Protein AF-A0A349CZF2-F1 (afdb_monomer_lite)

Radius of gyration: 17.77 Å; chains: 1; bounding box: 44×45×37 Å

pLDDT: mean 80.53, std 14.42, range [50.72, 93.56]

Secondary structure (DSSP, 8-state):
-----PPP------PPP---SPP-TTSTTTS-HHHHHHHHHHHHHHHHHHHHHHHHHHHT-

Foldseek 3Di:
DDDDDDDDPPPQPQQDDDDPDDDDPPVCVQVPPVNRSVVSVVCSVCVVVVVVVVVVVVVVD

Structure (mmCIF, N/CA/C/O backbone):
data_AF-A0A349CZF2-F1
#
_entry.id   AF-A0A349CZF2-F1
#
loop_
_atom_site.group_PDB
_atom_site.id
_atom_site.type_symbol
_atom_site.label_atom_id
_atom_site.label_alt_id
_atom_site.label_comp_id
_atom_site.label_asym_id
_atom_si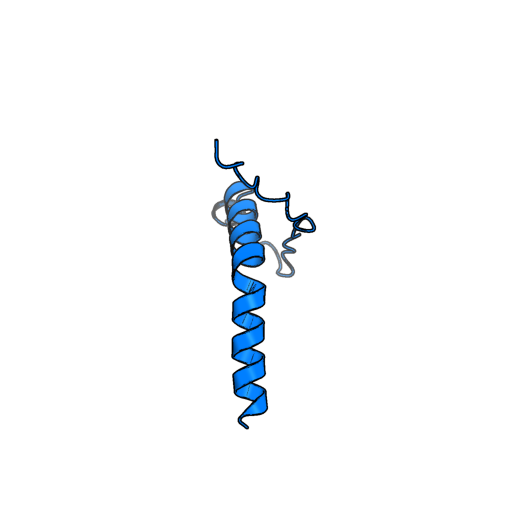te.label_entity_id
_atom_site.label_seq_id
_atom_site.pdbx_PDB_ins_code
_atom_site.Cartn_x
_atom_site.Cartn_y
_atom_site.Cartn_z
_atom_site.occupancy
_atom_site.B_iso_or_equiv
_atom_site.auth_seq_id
_atom_site.auth_comp_id
_atom_site.auth_asym_id
_atom_site.auth_atom_id
_atom_site.pdbx_PDB_model_num
ATOM 1 N N . MET A 1 1 ? 34.724 29.191 -6.150 1.00 50.78 1 MET A N 1
ATOM 2 C CA . MET A 1 1 ? 33.321 28.982 -5.733 1.00 50.78 1 MET A CA 1
ATOM 3 C C . MET A 1 1 ? 32.675 27.966 -6.675 1.00 50.78 1 MET A C 1
ATOM 5 O O . MET A 1 1 ? 32.303 28.373 -7.767 1.00 50.78 1 MET A O 1
ATOM 9 N N . PRO A 1 2 ? 32.598 26.661 -6.356 1.00 51.16 2 PRO A N 1
ATOM 10 C CA . PRO A 1 2 ? 31.831 25.725 -7.172 1.00 51.16 2 PRO A CA 1
ATOM 11 C C . PRO A 1 2 ? 30.360 25.739 -6.730 1.00 51.16 2 PRO A C 1
ATOM 13 O O . PRO A 1 2 ? 30.055 25.631 -5.541 1.00 51.16 2 PRO A O 1
ATOM 16 N N . ALA A 1 3 ? 29.457 25.928 -7.691 1.00 55.59 3 ALA A N 1
ATOM 17 C CA . ALA A 1 3 ? 28.017 25.943 -7.474 1.00 55.59 3 ALA A CA 1
ATOM 18 C C . ALA A 1 3 ? 27.538 24.569 -6.980 1.00 55.59 3 ALA A C 1
ATOM 20 O O . ALA A 1 3 ? 27.820 23.543 -7.598 1.00 55.59 3 ALA A O 1
ATOM 21 N N . ARG A 1 4 ? 26.811 24.551 -5.857 1.00 53.47 4 ARG A N 1
ATOM 22 C CA . ARG A 1 4 ? 26.093 23.361 -5.391 1.00 53.47 4 ARG A CA 1
ATOM 23 C C . ARG A 1 4 ? 24.900 23.152 -6.313 1.00 53.47 4 ARG A C 1
ATOM 25 O O . ARG A 1 4 ? 23.948 23.925 -6.267 1.00 53.47 4 ARG A O 1
ATOM 32 N N . THR A 1 5 ? 24.947 22.115 -7.136 1.00 61.16 5 THR A N 1
ATOM 33 C CA . THR A 1 5 ? 23.770 21.607 -7.839 1.00 61.16 5 THR A CA 1
ATOM 34 C C . THR A 1 5 ? 22.771 21.136 -6.784 1.00 61.16 5 THR A C 1
ATOM 36 O O . THR A 1 5 ? 23.017 20.152 -6.087 1.00 61.16 5 THR A O 1
ATOM 39 N N . ALA A 1 6 ? 21.680 21.874 -6.597 1.00 60.53 6 ALA A N 1
ATOM 40 C CA . ALA A 1 6 ? 20.581 21.433 -5.750 1.00 60.53 6 ALA A CA 1
ATOM 41 C C . ALA A 1 6 ? 19.858 20.259 -6.439 1.00 60.53 6 ALA A C 1
ATOM 43 O O . ALA A 1 6 ? 19.665 20.310 -7.658 1.00 60.53 6 ALA A O 1
ATOM 44 N N . PRO A 1 7 ? 19.457 19.199 -5.713 1.00 60.22 7 PRO A N 1
ATOM 45 C CA . PRO A 1 7 ? 18.626 18.161 -6.300 1.00 60.22 7 PRO A CA 1
ATOM 46 C C . PRO A 1 7 ? 17.259 18.767 -6.638 1.00 60.22 7 PRO A C 1
ATOM 48 O O . PRO A 1 7 ? 16.617 19.385 -5.790 1.00 60.22 7 PRO A O 1
ATOM 51 N N . ALA A 1 8 ? 16.826 18.609 -7.888 1.00 50.72 8 ALA A N 1
ATOM 52 C CA . ALA A 1 8 ? 1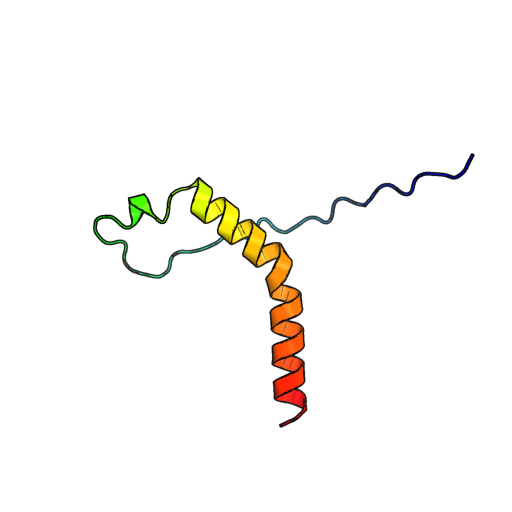5.470 18.955 -8.289 1.00 50.72 8 ALA A CA 1
ATOM 53 C C . ALA A 1 8 ? 14.475 18.115 -7.465 1.00 50.72 8 ALA A C 1
ATOM 55 O O . ALA A 1 8 ? 14.707 16.909 -7.313 1.00 50.72 8 ALA A O 1
ATOM 56 N N . PRO A 1 9 ? 13.379 18.700 -6.942 1.00 55.22 9 PRO A N 1
ATOM 57 C CA . PRO A 1 9 ? 12.333 17.918 -6.305 1.00 55.22 9 PRO A CA 1
ATOM 58 C C . PRO A 1 9 ? 11.743 17.004 -7.376 1.00 55.22 9 PRO A C 1
ATOM 60 O O . PRO A 1 9 ? 11.030 17.440 -8.278 1.00 55.22 9 PRO A O 1
ATOM 63 N N . THR A 1 10 ? 12.095 15.723 -7.325 1.00 56.34 10 THR A N 1
ATOM 64 C CA . THR A 1 10 ? 11.419 14.714 -8.129 1.00 56.34 10 THR A CA 1
ATOM 65 C C . THR A 1 10 ? 10.024 14.636 -7.538 1.00 56.34 10 THR A C 1
ATOM 67 O O . THR A 1 10 ? 9.858 14.195 -6.403 1.00 56.34 10 THR A O 1
ATOM 70 N N . SER A 1 11 ? 9.032 15.157 -8.259 1.00 54.28 11 SER A N 1
ATOM 71 C CA . SER A 1 11 ? 7.635 14.976 -7.893 1.00 54.28 11 SER A CA 1
ATOM 72 C C . SER A 1 11 ? 7.361 13.474 -7.948 1.00 54.28 11 SER A C 1
ATOM 74 O O . SER A 1 11 ? 7.116 12.908 -9.011 1.00 54.28 11 SER A O 1
ATOM 76 N N . SER A 1 12 ? 7.501 12.798 -6.807 1.00 56.88 12 SER A N 1
ATOM 77 C CA . SER A 1 12 ? 6.865 11.507 -6.614 1.00 56.88 12 SER A CA 1
ATOM 78 C C . SER A 1 12 ? 5.387 11.827 -6.699 1.00 56.88 12 SER A C 1
ATOM 80 O O . SER A 1 12 ? 4.858 12.475 -5.795 1.00 56.88 12 SER A O 1
ATOM 82 N N . ALA A 1 13 ? 4.722 11.404 -7.777 1.00 58.53 13 ALA A N 1
ATOM 83 C CA . ALA A 1 13 ? 3.282 11.208 -7.719 1.00 58.53 13 ALA A CA 1
ATOM 84 C C . ALA A 1 13 ? 3.011 10.526 -6.375 1.00 58.53 13 ALA A C 1
ATOM 86 O O . ALA A 1 13 ? 3.723 9.570 -6.041 1.00 58.53 13 ALA A O 1
ATOM 87 N N . ALA A 1 14 ? 2.138 11.112 -5.553 1.00 58.94 14 ALA A N 1
ATOM 88 C CA . ALA A 1 14 ? 1.863 10.593 -4.223 1.00 58.94 14 ALA A CA 1
ATOM 89 C C . ALA A 1 14 ? 1.485 9.125 -4.411 1.00 58.94 14 ALA A C 1
ATOM 91 O O . ALA A 1 14 ? 0.451 8.826 -5.006 1.00 58.94 14 ALA A O 1
ATOM 92 N N . ALA A 1 15 ? 2.394 8.218 -4.058 1.00 66.75 15 ALA A N 1
ATOM 93 C CA . ALA A 1 15 ? 2.136 6.807 -4.230 1.00 66.75 15 ALA A CA 1
ATOM 94 C C . ALA A 1 15 ? 0.965 6.512 -3.294 1.00 66.75 15 ALA A C 1
ATOM 96 O O . ALA A 1 15 ? 1.022 6.843 -2.115 1.00 66.75 15 ALA A O 1
ATOM 97 N N . VAL A 1 16 ? -0.134 5.999 -3.833 1.00 75.94 16 VAL A N 1
ATOM 98 C CA . VAL A 1 16 ? -1.292 5.622 -3.028 1.00 75.94 16 VAL A CA 1
ATOM 99 C C . VAL A 1 16 ? -1.258 4.110 -2.923 1.00 75.94 16 VAL A C 1
ATOM 101 O O . VAL A 1 16 ? -1.292 3.412 -3.936 1.00 75.94 16 VAL A O 1
ATOM 104 N N . LEU A 1 17 ? -1.122 3.610 -1.698 1.00 85.69 17 LEU A N 1
ATOM 105 C CA . LEU A 1 17 ? -1.235 2.189 -1.411 1.00 85.69 17 LEU A CA 1
ATOM 106 C C . LEU A 1 17 ? -2.704 1.874 -1.119 1.00 85.69 17 LEU A C 1
ATOM 108 O O . LEU A 1 17 ? -3.290 2.444 -0.201 1.00 85.69 17 LEU A O 1
ATOM 112 N N . GLU A 1 18 ? -3.289 0.962 -1.889 1.00 88.75 18 GLU A N 1
ATOM 113 C CA . GLU A 1 18 ? -4.657 0.489 -1.682 1.00 88.75 18 GLU A CA 1
ATOM 114 C C . GLU A 1 18 ? -4.645 -0.914 -1.069 1.00 88.75 18 GLU A C 1
ATOM 116 O O . GLU A 1 18 ? -3.961 -1.821 -1.554 1.00 88.75 18 GLU A O 1
ATOM 121 N N . VAL A 1 19 ? -5.420 -1.106 0.001 1.00 89.06 19 VAL A N 1
ATOM 122 C CA . VAL A 1 19 ? -5.618 -2.420 0.618 1.00 89.06 19 VAL A CA 1
ATOM 123 C C . VAL A 1 19 ? -6.849 -3.070 -0.010 1.00 89.06 19 VAL A C 1
ATOM 125 O O . VAL A 1 19 ? -7.977 -2.782 0.366 1.00 89.06 19 VAL A O 1
ATOM 128 N N . VAL A 1 20 ? -6.620 -3.967 -0.968 1.00 91.94 20 VAL A N 1
ATOM 129 C CA . VAL A 1 20 ? -7.684 -4.677 -1.710 1.00 91.94 20 VAL A CA 1
ATOM 130 C C . VAL A 1 20 ? -8.276 -5.878 -0.958 1.00 91.94 20 VAL A C 1
ATOM 132 O O . VAL A 1 20 ? -9.269 -6.463 -1.386 1.00 91.94 20 VAL A O 1
ATOM 135 N N . GLY A 1 21 ? -7.641 -6.299 0.138 1.00 89.50 21 GLY A N 1
ATOM 136 C CA . GLY A 1 21 ? -8.087 -7.434 0.944 1.00 89.50 21 GLY A CA 1
ATOM 137 C C . GLY A 1 21 ? -9.142 -7.040 1.984 1.00 89.50 21 GLY A C 1
ATOM 138 O O . GLY A 1 21 ? -9.142 -5.899 2.445 1.00 89.50 21 GLY A O 1
ATOM 139 N N . PRO A 1 22 ? -10.011 -7.975 2.415 1.00 90.19 22 PRO A N 1
ATOM 140 C CA . PRO A 1 22 ? -10.938 -7.707 3.508 1.00 90.19 22 PRO A CA 1
ATOM 141 C C . PRO A 1 22 ? -10.161 -7.433 4.802 1.00 90.19 22 PRO A C 1
ATOM 143 O O . PRO A 1 22 ?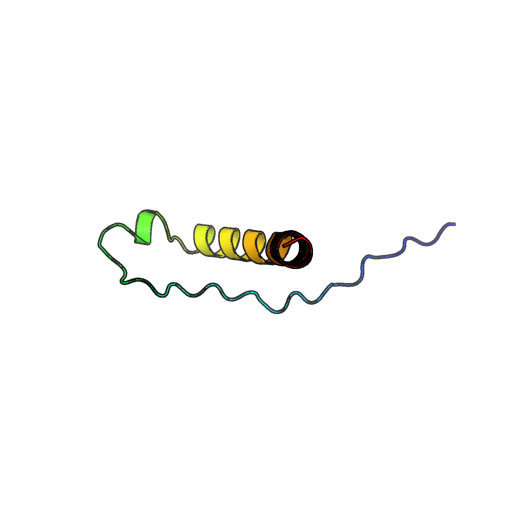 -9.317 -8.240 5.205 1.00 90.19 22 PRO A O 1
ATOM 146 N N . ILE A 1 23 ? -10.463 -6.312 5.459 1.00 87.50 23 ILE A N 1
ATOM 147 C CA . ILE A 1 23 ? -9.941 -6.002 6.792 1.00 87.50 23 ILE A CA 1
ATOM 148 C C . ILE A 1 23 ? -10.579 -6.964 7.795 1.00 87.50 23 ILE A C 1
ATOM 150 O O . ILE A 1 23 ? -11.795 -7.156 7.801 1.00 87.50 23 ILE A O 1
ATOM 154 N N . ARG A 1 24 ? -9.742 -7.598 8.616 1.00 89.69 24 ARG A N 1
ATOM 155 C CA . ARG A 1 24 ? -10.153 -8.506 9.690 1.00 89.69 24 ARG A CA 1
ATOM 156 C C . ARG A 1 24 ? -9.741 -7.933 11.036 1.00 89.69 24 ARG A C 1
ATOM 158 O O . ARG A 1 24 ? -8.949 -6.993 11.095 1.00 89.69 24 ARG A O 1
ATOM 165 N N . ASP A 1 25 ? -10.236 -8.551 12.100 1.00 90.81 25 ASP A N 1
ATOM 166 C CA . ASP A 1 25 ? -9.824 -8.218 13.457 1.00 90.81 25 ASP A CA 1
ATOM 167 C C . ASP A 1 25 ? -8.296 -8.228 13.580 1.00 90.81 25 ASP A C 1
ATOM 169 O O . ASP A 1 25 ? -7.618 -9.115 13.043 1.00 90.81 25 ASP A O 1
ATOM 173 N N . ARG A 1 26 ? -7.773 -7.236 14.307 1.00 90.62 26 ARG A N 1
ATOM 174 C CA . ARG A 1 26 ? -6.348 -7.041 14.614 1.00 90.62 26 ARG A CA 1
ATOM 175 C C . ARG A 1 26 ? -5.465 -6.626 13.439 1.00 90.62 26 ARG A C 1
ATOM 177 O O . ARG A 1 26 ? -4.256 -6.489 13.606 1.00 90.62 26 ARG A O 1
ATOM 184 N N . TYR A 1 27 ? -6.015 -6.434 12.240 1.00 91.31 27 TYR A N 1
ATOM 185 C CA . TYR A 1 27 ? -5.217 -5.931 11.115 1.00 91.31 27 TYR A CA 1
ATOM 186 C C . TYR A 1 27 ? -4.825 -4.472 11.309 1.00 91.31 27 TYR A C 1
ATOM 188 O O . TYR A 1 27 ? -3.776 -4.072 10.827 1.00 91.31 27 TYR A O 1
ATOM 196 N N . ASP A 1 28 ? -5.621 -3.701 12.036 1.00 87.12 28 ASP A N 1
ATOM 197 C CA . ASP A 1 28 ? -5.339 -2.331 12.454 1.00 87.12 28 ASP A CA 1
ATOM 198 C C . ASP A 1 28 ? -4.097 -2.215 13.355 1.00 87.12 28 ASP A C 1
ATOM 200 O O . ASP A 1 28 ? -3.399 -1.206 13.281 1.00 87.12 28 ASP A O 1
ATOM 204 N N . GLU A 1 29 ? -3.750 -3.263 14.118 1.00 93.31 29 GLU A N 1
ATOM 205 C CA . GLU A 1 29 ? -2.492 -3.330 14.886 1.00 93.31 29 GLU A CA 1
ATOM 206 C C . GLU A 1 29 ? -1.251 -3.328 13.967 1.00 93.31 29 GLU A C 1
ATOM 208 O O . GLU A 1 29 ? -0.174 -2.888 14.369 1.00 93.31 29 GLU A O 1
ATOM 213 N N . ILE A 1 30 ? -1.387 -3.835 12.734 1.00 92.69 30 ILE A N 1
ATOM 214 C CA . ILE A 1 30 ? -0.283 -4.027 11.777 1.00 92.69 30 ILE A CA 1
ATOM 215 C C . ILE A 1 30 ? -0.326 -2.979 10.657 1.00 92.69 30 ILE A C 1
ATOM 217 O O . ILE A 1 30 ? 0.696 -2.401 10.298 1.00 92.69 30 ILE A O 1
ATOM 221 N N . LEU A 1 31 ? -1.509 -2.733 10.095 1.00 91.25 31 LEU A N 1
ATOM 222 C CA . LEU A 1 31 ? -1.796 -1.769 9.032 1.00 91.25 31 LEU A CA 1
ATOM 223 C C . LEU A 1 31 ? -2.072 -0.385 9.623 1.00 91.25 31 LEU A C 1
ATOM 225 O O . LEU A 1 31 ? -3.024 0.297 9.244 1.00 91.25 31 LEU A O 1
ATOM 229 N N . THR A 1 32 ? -1.234 0.021 10.572 1.00 92.38 32 THR A N 1
ATOM 230 C CA . THR A 1 32 ? -1.308 1.358 11.148 1.00 92.38 32 THR A CA 1
ATOM 231 C C . THR A 1 32 ? -1.034 2.409 10.065 1.00 92.38 32 THR A C 1
ATOM 233 O O . THR A 1 32 ? -0.349 2.121 9.074 1.00 92.38 32 THR A O 1
ATOM 236 N N . PRO A 1 33 ? -1.517 3.650 10.237 1.00 90.00 33 PRO A N 1
ATOM 237 C CA . PRO A 1 33 ? -1.248 4.726 9.285 1.00 90.00 33 PRO A CA 1
ATOM 238 C C . PRO A 1 33 ? 0.250 4.916 8.999 1.00 90.00 33 PRO A C 1
ATOM 240 O O . PRO A 1 33 ? 0.639 5.060 7.841 1.00 90.00 33 PRO A O 1
ATOM 243 N N . ASP A 1 34 ? 1.095 4.823 10.029 1.00 89.88 34 ASP A N 1
ATOM 244 C CA . ASP A 1 34 ? 2.551 4.955 9.898 1.00 89.88 34 ASP A CA 1
ATOM 245 C C . ASP A 1 34 ? 3.172 3.782 9.128 1.00 89.88 34 ASP A C 1
ATOM 247 O O . ASP A 1 34 ? 4.048 3.981 8.282 1.00 89.88 34 ASP A O 1
ATOM 251 N N . ALA A 1 35 ? 2.695 2.554 9.363 1.00 93.56 35 ALA A N 1
ATOM 252 C CA . ALA A 1 35 ? 3.141 1.384 8.613 1.00 93.56 35 ALA A CA 1
ATOM 253 C C . ALA A 1 35 ? 2.764 1.496 7.128 1.00 93.56 35 ALA A C 1
ATOM 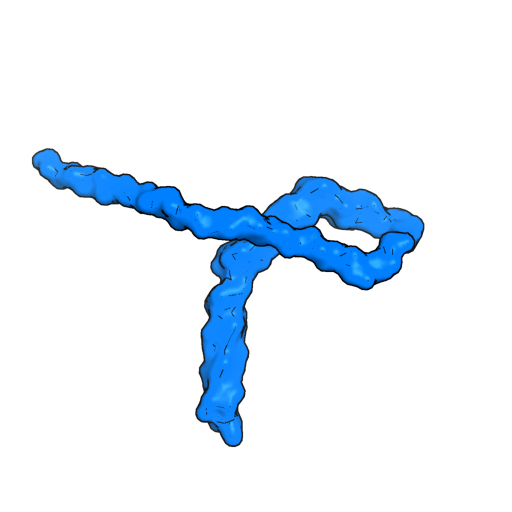255 O O . ALA A 1 35 ? 3.584 1.210 6.253 1.00 93.56 35 ALA A O 1
ATOM 256 N N . LEU A 1 36 ? 1.549 1.963 6.829 1.00 91.69 36 LEU A N 1
ATOM 257 C CA . LEU A 1 36 ? 1.091 2.192 5.459 1.00 91.69 36 LEU A CA 1
ATOM 258 C C . LEU A 1 36 ? 1.886 3.311 4.773 1.00 91.69 36 LEU A C 1
ATOM 260 O O . LEU A 1 36 ? 2.272 3.155 3.611 1.00 91.69 36 LEU A O 1
ATOM 264 N N . ALA A 1 37 ? 2.195 4.399 5.482 1.00 90.38 37 ALA A N 1
ATOM 265 C CA . ALA A 1 37 ? 3.041 5.478 4.975 1.00 90.38 37 ALA A CA 1
ATOM 266 C C . ALA A 1 37 ? 4.459 4.978 4.651 1.00 90.38 37 ALA A C 1
ATOM 268 O O . ALA A 1 37 ? 4.982 5.234 3.564 1.00 90.38 37 ALA A O 1
ATOM 269 N N . PHE A 1 38 ? 5.049 4.177 5.541 1.00 92.38 38 PHE A N 1
ATOM 270 C CA . PHE A 1 38 ? 6.354 3.565 5.311 1.00 92.38 38 PHE A CA 1
ATOM 271 C C . PHE A 1 38 ? 6.354 2.613 4.104 1.00 92.38 38 PHE A C 1
ATOM 273 O O . PHE A 1 38 ? 7.226 2.701 3.237 1.00 92.38 38 PHE A O 1
ATOM 280 N N . LEU A 1 39 ? 5.364 1.719 4.003 1.00 91.62 39 LEU A N 1
ATOM 281 C CA . LEU A 1 39 ? 5.233 0.798 2.868 1.00 91.62 39 LEU A CA 1
ATOM 282 C C . LEU A 1 39 ? 5.047 1.540 1.542 1.00 91.62 39 LEU A C 1
ATOM 284 O O . LEU A 1 39 ? 5.579 1.117 0.514 1.00 91.62 39 LEU A O 1
ATOM 288 N N . THR A 1 40 ? 4.329 2.659 1.574 1.00 90.94 40 THR A N 1
ATOM 289 C CA . THR A 1 40 ? 4.131 3.541 0.424 1.00 90.94 40 THR A CA 1
ATOM 290 C C . THR A 1 40 ? 5.459 4.122 -0.066 1.00 90.94 40 THR A C 1
ATOM 292 O O . THR A 1 40 ? 5.777 4.024 -1.255 1.00 90.94 40 THR A O 1
ATOM 295 N N . GLU A 1 41 ? 6.276 4.666 0.839 1.00 90.06 41 GLU A N 1
ATOM 296 C CA . GLU A 1 41 ? 7.601 5.196 0.499 1.00 90.06 41 GLU A CA 1
ATOM 297 C C . GLU A 1 41 ? 8.531 4.089 -0.021 1.00 90.06 41 GLU A C 1
ATOM 299 O O . GLU A 1 41 ? 9.192 4.244 -1.056 1.00 90.06 41 GLU A O 1
ATOM 304 N N . LEU A 1 42 ? 8.532 2.934 0.650 1.00 91.38 42 LEU A N 1
ATOM 305 C CA . LEU A 1 42 ? 9.304 1.764 0.244 1.00 91.38 42 LEU A CA 1
ATOM 306 C C . LEU A 1 42 ? 8.922 1.319 -1.175 1.00 91.38 42 LEU A C 1
ATOM 308 O O . LEU A 1 42 ? 9.789 1.048 -2.011 1.00 91.38 42 LEU A O 1
ATOM 312 N N . HIS A 1 43 ? 7.627 1.274 -1.481 1.00 88.56 43 HIS A N 1
ATOM 313 C CA . HIS A 1 43 ? 7.152 0.918 -2.809 1.00 88.56 43 HIS A CA 1
ATOM 314 C C . HIS A 1 43 ? 7.594 1.946 -3.855 1.00 88.56 43 HIS A C 1
ATOM 316 O O . HIS A 1 43 ? 8.170 1.555 -4.872 1.00 88.56 43 HIS A O 1
ATOM 322 N N . SER A 1 44 ? 7.399 3.242 -3.593 1.00 86.88 44 SER A N 1
ATOM 323 C CA . SER A 1 44 ? 7.807 4.323 -4.502 1.00 86.88 44 SER A CA 1
ATOM 324 C C . SER A 1 44 ? 9.300 4.241 -4.849 1.00 86.88 44 SER A C 1
ATOM 326 O O . SER A 1 44 ? 9.687 4.267 -6.019 1.00 86.88 44 SER A O 1
ATOM 328 N N . ARG A 1 45 ? 10.155 4.015 -3.844 1.00 87.12 45 ARG A N 1
ATOM 329 C CA . ARG A 1 45 ? 11.612 3.988 -4.022 1.00 87.12 45 ARG A CA 1
ATOM 330 C C . ARG A 1 45 ? 12.130 2.755 -4.767 1.00 87.12 45 ARG A C 1
ATOM 332 O O . ARG A 1 45 ? 13.138 2.846 -5.472 1.00 87.12 45 ARG A O 1
ATOM 339 N N . PHE A 1 46 ? 11.495 1.594 -4.596 1.00 87.94 46 PHE A N 1
ATOM 340 C CA . PHE A 1 46 ? 12.045 0.319 -5.078 1.00 87.94 46 PHE A CA 1
ATOM 341 C C . PHE A 1 46 ? 11.253 -0.345 -6.211 1.00 87.94 46 PHE A C 1
ATOM 343 O O . PHE A 1 46 ? 11.785 -1.262 -6.845 1.00 87.94 46 PHE A O 1
ATOM 350 N N . SER A 1 47 ? 10.032 0.104 -6.520 1.00 84.56 47 SER A N 1
ATOM 351 C CA . SER A 1 47 ? 9.211 -0.514 -7.569 1.00 84.56 47 SER A CA 1
ATOM 352 C C . SER A 1 47 ? 9.837 -0.453 -8.953 1.00 84.56 47 SER A C 1
ATOM 354 O O . SER A 1 47 ? 9.894 -1.490 -9.610 1.00 84.56 47 SER A O 1
ATOM 356 N N . ALA A 1 48 ? 10.385 0.691 -9.368 1.00 83.38 48 ALA A N 1
ATOM 357 C CA . ALA A 1 48 ? 11.001 0.833 -10.691 1.00 83.38 48 ALA A CA 1
ATOM 358 C C . ALA A 1 48 ? 12.099 -0.222 -10.928 1.00 83.38 48 ALA A C 1
ATOM 360 O O . ALA A 1 48 ? 11.997 -1.052 -11.827 1.00 83.38 48 ALA A O 1
ATOM 361 N N . ARG A 1 49 ? 13.075 -0.305 -10.011 1.00 85.44 49 ARG A N 1
ATOM 362 C CA . ARG A 1 49 ? 14.183 -1.274 -10.102 1.00 85.44 49 ARG A CA 1
ATOM 363 C C . ARG A 1 49 ? 13.715 -2.728 -10.085 1.00 85.44 49 ARG A C 1
ATOM 365 O O . ARG A 1 49 ? 14.376 -3.597 -10.652 1.00 85.44 49 ARG A O 1
ATOM 372 N N . ARG A 1 50 ? 12.619 -3.024 -9.379 1.00 85.12 50 ARG A N 1
ATOM 373 C CA . ARG A 1 50 ? 12.020 -4.365 -9.371 1.00 85.12 50 ARG A CA 1
ATOM 374 C C . ARG A 1 50 ? 11.436 -4.699 -10.742 1.00 85.12 50 ARG A C 1
ATOM 376 O O . ARG A 1 50 ? 11.680 -5.796 -11.239 1.00 85.12 50 ARG A O 1
ATOM 383 N N . HIS A 1 51 ? 10.698 -3.764 -11.338 1.00 83.69 51 HIS A N 1
ATOM 384 C CA . HIS A 1 51 ? 10.102 -3.928 -12.662 1.00 83.6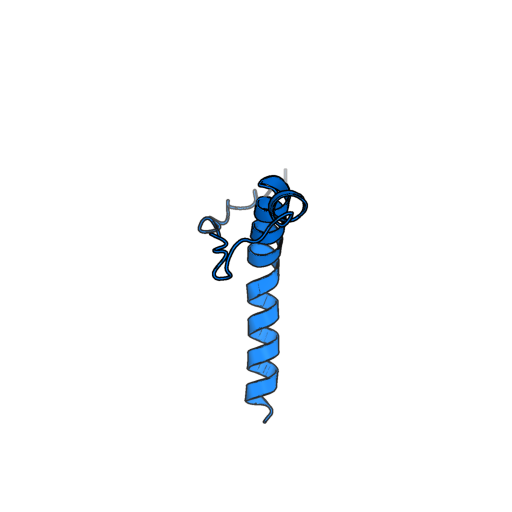9 51 HIS A CA 1
ATOM 385 C C . HIS A 1 51 ? 11.161 -4.111 -13.748 1.00 83.69 51 HIS A C 1
ATOM 387 O O . HIS A 1 51 ? 11.040 -5.048 -14.535 1.00 83.69 51 HIS A O 1
ATOM 393 N N . ASP A 1 52 ? 12.233 -3.319 -13.725 1.00 87.25 52 ASP A N 1
ATOM 394 C CA . ASP A 1 52 ? 13.323 -3.428 -14.703 1.00 87.25 52 ASP A CA 1
ATOM 395 C C . ASP A 1 52 ? 13.949 -4.831 -14.698 1.00 87.25 52 ASP A C 1
ATOM 397 O O . ASP A 1 52 ? 14.079 -5.478 -15.738 1.00 87.25 52 ASP A O 1
ATOM 401 N N . ARG A 1 53 ? 14.254 -5.364 -13.505 1.00 89.88 53 ARG A N 1
ATOM 402 C CA . ARG A 1 53 ? 14.819 -6.717 -13.361 1.00 89.88 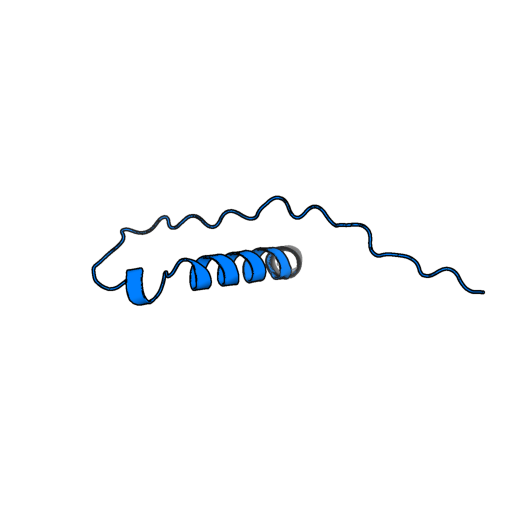53 ARG A CA 1
ATOM 403 C C . ARG A 1 53 ? 13.852 -7.818 -13.787 1.00 89.88 53 ARG A C 1
ATOM 405 O O . ARG A 1 53 ? 14.284 -8.847 -14.308 1.00 89.88 53 ARG A O 1
ATOM 412 N N . LEU A 1 54 ? 12.556 -7.638 -13.541 1.00 90.75 54 LEU A N 1
ATOM 413 C CA . LEU A 1 54 ? 11.545 -8.598 -13.975 1.00 90.75 54 LEU A CA 1
ATOM 414 C C . LEU A 1 54 ? 11.436 -8.613 -15.506 1.00 90.75 54 LEU A C 1
ATOM 416 O O . LEU A 1 54 ? 11.435 -9.691 -16.102 1.00 90.75 54 LEU A O 1
ATOM 420 N N . ALA A 1 55 ? 11.427 -7.436 -16.137 1.00 89.62 55 ALA A N 1
ATOM 421 C CA . ALA A 1 55 ? 11.423 -7.294 -17.589 1.00 89.62 55 ALA A CA 1
ATOM 422 C C . ALA A 1 55 ? 12.682 -7.907 -18.221 1.00 89.62 55 ALA A C 1
ATOM 424 O O . ALA A 1 55 ? 12.581 -8.644 -19.200 1.00 89.62 55 ALA A O 1
ATOM 425 N N . ASP A 1 56 ? 13.861 -7.696 -17.628 1.00 90.75 56 ASP A N 1
ATOM 426 C CA . ASP A 1 56 ? 15.106 -8.353 -18.050 1.00 90.75 56 ASP A CA 1
ATOM 427 C C . ASP A 1 56 ? 14.998 -9.875 -18.054 1.00 90.75 56 ASP A C 1
ATOM 429 O O . ASP A 1 56 ? 15.464 -10.528 -18.987 1.00 90.75 56 ASP A O 1
ATOM 433 N N . ARG A 1 57 ? 14.370 -10.456 -17.028 1.00 90.62 57 ARG A N 1
ATOM 434 C CA . ARG A 1 57 ? 14.180 -11.906 -16.952 1.00 90.62 57 ARG A CA 1
ATOM 435 C C . ARG A 1 57 ? 13.222 -12.412 -18.027 1.00 90.62 57 ARG A C 1
ATOM 437 O O . ARG A 1 57 ? 13.473 -13.475 -18.583 1.00 90.62 57 ARG A O 1
ATOM 444 N N . MET A 1 58 ? 12.158 -11.667 -18.322 1.00 89.06 58 MET A N 1
ATOM 445 C CA . MET A 1 58 ? 11.225 -12.019 -19.397 1.00 89.06 58 MET A CA 1
ATOM 446 C C . MET A 1 58 ? 11.879 -11.917 -20.776 1.00 89.06 58 MET A C 1
ATOM 448 O O . MET A 1 58 ? 11.617 -12.762 -21.614 1.00 89.06 58 MET A O 1
ATOM 452 N N . ARG A 1 59 ? 12.774 -10.944 -20.994 1.00 85.25 59 ARG A N 1
ATOM 453 C CA . ARG A 1 59 ? 13.502 -10.775 -22.265 1.00 85.25 59 ARG A CA 1
ATOM 454 C C . ARG A 1 59 ? 14.512 -11.883 -22.566 1.00 85.25 59 ARG A C 1
ATOM 456 O O . ARG A 1 59 ? 14.894 -12.055 -23.716 1.00 85.25 59 ARG A O 1
ATOM 463 N N . ARG A 1 60 ? 14.997 -12.585 -21.540 1.00 82.44 60 ARG A N 1
ATOM 464 C CA . ARG A 1 60 ? 15.973 -13.681 -21.679 1.00 82.44 60 ARG A CA 1
ATOM 465 C C . ARG A 1 60 ? 15.325 -15.053 -21.891 1.00 82.44 60 ARG A C 1
ATOM 467 O O . ARG A 1 60 ? 16.060 -16.028 -22.020 1.00 82.44 60 ARG A O 1
ATOM 474 N N . ARG A 1 61 ? 13.996 -15.139 -21.846 1.00 63.88 61 ARG A N 1
ATOM 475 C CA . ARG A 1 61 ? 13.229 -16.372 -22.030 1.00 63.88 61 ARG A CA 1
ATOM 476 C C . ARG A 1 61 ? 12.508 -16.334 -23.366 1.00 63.88 61 ARG A C 1
ATOM 478 O O . ARG A 1 61 ? 12.390 -17.426 -23.954 1.00 63.88 61 ARG A O 1
#

Sequence (61 aa):
MPARTAPAPTSSAAAVLEVVGPIRDRYDEILTPDALAFLTELHSRFSARRHDRLADRMRRR